Protein AF-A0A9W3THI1-F1 (afdb_monomer_lite)

Organism: Bacillus thuringiensis (NCBI:txid1428)

Sequence (96 aa):
MIRFLEKYVMPVAGKVAEQRHLQAIRDGIILTMPFLIIGSFFLIISALPIPGYNEFMAGLFGENWQRALGYPVSATFNIMALIAVFWNRLQAWRVL

Structure (mmCIF, N/CA/C/O backbone):
data_AF-A0A9W3THI1-F1
#
_entry.id   AF-A0A9W3THI1-F1
#
loop_
_atom_site.group_PDB
_atom_site.id
_atom_site.type_symbol
_atom_site.label_atom_id
_atom_site.label_alt_id
_atom_site.label_comp_id
_atom_site.label_asym_id
_atom_site.label_entity_id
_atom_site.label_seq_id
_atom_site.pdbx_PDB_ins_code
_atom_site.Cartn_x
_atom_site.Cartn_y
_atom_site.Cartn_z
_atom_site.occupancy
_atom_site.B_iso_or_equiv
_atom_site.auth_seq_id
_atom_site.auth_comp_id
_atom_site.auth_asym_id
_atom_site.auth_atom_id
_atom_site.pdbx_PDB_model_num
ATOM 1 N N . MET A 1 1 ? 2.759 24.256 28.572 1.00 64.75 1 MET A N 1
ATOM 2 C CA . MET A 1 1 ? 2.407 23.633 27.277 1.00 64.75 1 MET A CA 1
ATOM 3 C C . MET A 1 1 ? 2.103 22.139 27.428 1.00 64.75 1 MET A C 1
ATOM 5 O O . MET A 1 1 ? 0.949 21.766 27.294 1.00 64.75 1 MET A O 1
ATOM 9 N N . ILE A 1 2 ? 3.081 21.297 27.794 1.00 78.12 2 ILE A N 1
ATOM 10 C CA . ILE A 1 2 ? 2.930 19.822 27.837 1.00 78.12 2 ILE A CA 1
ATOM 11 C C . ILE A 1 2 ? 1.804 19.360 28.783 1.00 78.12 2 ILE A C 1
ATOM 13 O O . ILE A 1 2 ? 0.942 18.590 28.376 1.00 78.12 2 ILE A O 1
ATOM 17 N N . ARG A 1 3 ? 1.709 19.943 29.989 1.00 78.38 3 ARG A N 1
ATOM 18 C CA . ARG A 1 3 ? 0.645 19.633 30.970 1.00 78.38 3 ARG A CA 1
ATOM 19 C C . ARG A 1 3 ? -0.786 19.890 30.471 1.00 78.38 3 ARG A C 1
ATOM 21 O O . ARG A 1 3 ? -1.725 19.334 31.025 1.00 78.38 3 ARG A O 1
ATOM 28 N N . PHE A 1 4 ? -0.972 20.746 29.464 1.00 81.56 4 PHE A N 1
ATOM 29 C CA . PHE A 1 4 ? -2.292 21.019 28.887 1.00 81.56 4 PHE A CA 1
ATOM 30 C C . PHE A 1 4 ? -2.705 19.920 27.897 1.00 81.56 4 PHE A C 1
ATOM 32 O O . PHE A 1 4 ? -3.828 19.426 27.971 1.00 81.56 4 PHE A O 1
ATOM 39 N N . LEU A 1 5 ? -1.778 19.474 27.037 1.00 80.06 5 LEU A N 1
ATOM 40 C CA . LEU A 1 5 ? -1.995 18.320 26.156 1.00 80.06 5 LEU A CA 1
ATOM 41 C C . LEU A 1 5 ? -2.286 17.052 26.962 1.00 80.06 5 LEU A C 1
ATOM 43 O O . LEU A 1 5 ? -3.219 16.318 26.657 1.00 80.06 5 LEU A O 1
ATOM 47 N N . GLU A 1 6 ? -1.510 16.811 28.011 1.00 80.75 6 GLU A N 1
ATOM 48 C CA . GLU A 1 6 ? -1.631 15.599 28.818 1.00 80.75 6 GLU A CA 1
ATOM 49 C C . GLU A 1 6 ? -2.949 15.537 29.602 1.00 80.75 6 GLU A C 1
ATOM 51 O O . GLU A 1 6 ? -3.524 14.471 29.799 1.00 80.75 6 GLU A O 1
ATOM 56 N N . LYS A 1 7 ? -3.467 16.698 30.013 1.00 79.75 7 LYS A N 1
ATOM 57 C CA . LYS A 1 7 ? -4.689 16.782 30.813 1.00 79.75 7 LYS A CA 1
ATOM 58 C C . LYS A 1 7 ? -5.968 16.796 29.975 1.00 79.75 7 LYS A C 1
ATOM 60 O O . LYS A 1 7 ? -6.986 16.298 30.442 1.00 79.75 7 LYS A O 1
ATOM 65 N N . TYR A 1 8 ? -5.931 17.357 28.765 1.00 81.06 8 TYR A N 1
ATOM 66 C CA . TYR A 1 8 ? -7.132 17.536 27.936 1.00 81.06 8 TYR A CA 1
ATOM 67 C C . TYR A 1 8 ? -7.115 16.737 26.631 1.00 81.06 8 TYR A C 1
ATOM 69 O O . TYR A 1 8 ? -8.154 16.228 26.224 1.00 81.06 8 TYR A O 1
ATOM 77 N N . VAL A 1 9 ? -5.960 16.589 25.979 1.00 85.38 9 VAL A N 1
ATOM 78 C CA . VAL A 1 9 ? -5.857 15.945 24.657 1.00 85.38 9 VAL A CA 1
ATOM 79 C C . VAL A 1 9 ? -5.632 14.440 24.786 1.00 85.38 9 VAL A C 1
ATOM 81 O O . VAL A 1 9 ? -6.330 13.669 24.136 1.00 85.38 9 VAL A O 1
ATOM 84 N N . MET A 1 10 ? -4.730 14.005 25.670 1.00 86.75 10 MET A N 1
ATOM 85 C CA . MET A 1 10 ? -4.463 12.584 25.952 1.00 86.75 10 MET A CA 1
ATOM 86 C C . MET A 1 10 ? -5.716 11.762 26.315 1.00 86.75 10 MET A C 1
ATOM 88 O O . MET A 1 10 ? -5.929 10.728 25.683 1.00 86.75 10 MET A O 1
ATOM 92 N N . PRO A 1 11 ? -6.595 12.185 27.250 1.00 82.75 11 PRO A N 1
ATOM 93 C CA . PRO A 1 11 ? -7.778 11.389 27.592 1.00 82.75 11 PRO A CA 1
ATOM 94 C C . PRO A 1 11 ? -8.808 11.320 26.456 1.00 82.75 11 PRO A C 1
ATOM 96 O O . PRO A 1 11 ? -9.521 10.326 26.326 1.00 82.75 11 PRO A O 1
ATOM 99 N N . VAL A 1 12 ? -8.890 12.352 25.612 1.00 83.44 12 VAL A N 1
ATOM 100 C CA . VAL A 1 12 ? -9.785 12.363 24.444 1.00 83.44 12 VAL A CA 1
ATOM 101 C C . VAL A 1 12 ? -9.223 11.477 23.331 1.00 83.44 12 VAL A C 1
ATOM 103 O O . VAL A 1 12 ? -9.955 10.664 22.772 1.00 83.44 12 VAL A O 1
ATOM 106 N N . ALA A 1 13 ? -7.920 11.567 23.060 1.00 83.81 13 ALA A N 1
ATOM 107 C CA . ALA A 1 13 ? -7.231 10.717 22.095 1.00 83.81 13 ALA A CA 1
ATOM 108 C C . ALA A 1 13 ? -7.308 9.233 22.482 1.00 83.81 13 ALA A C 1
ATOM 110 O O . ALA A 1 13 ? -7.572 8.400 21.619 1.00 83.81 13 ALA A O 1
ATOM 111 N N . GLY A 1 14 ? -7.163 8.913 23.773 1.00 84.12 14 GLY A N 1
ATOM 112 C CA . GLY A 1 14 ? -7.337 7.555 24.294 1.00 84.12 14 GLY A CA 1
ATOM 113 C C . GLY A 1 14 ? -8.735 7.004 24.011 1.00 84.12 14 GLY A C 1
ATOM 114 O O . GLY A 1 14 ? -8.866 5.951 23.394 1.00 84.12 14 GLY A O 1
ATOM 115 N N . LYS A 1 15 ? -9.788 7.767 24.338 1.00 83.38 15 LYS A N 1
ATOM 116 C CA . LYS A 1 15 ? -11.178 7.363 24.055 1.00 83.38 15 LYS A CA 1
ATOM 117 C C . LYS A 1 15 ? -11.463 7.166 22.567 1.00 83.38 15 LYS A C 1
ATOM 119 O O . LYS A 1 15 ? -12.240 6.288 22.209 1.00 83.38 15 LYS A O 1
ATOM 124 N N . VAL A 1 16 ? -10.868 7.984 21.701 1.00 85.06 16 VAL A N 1
ATOM 125 C CA . VAL A 1 16 ? -11.009 7.859 20.241 1.00 85.06 16 VAL A CA 1
ATOM 126 C C . VAL A 1 16 ? -10.257 6.627 19.729 1.00 85.06 16 VAL A C 1
ATOM 128 O O . VAL A 1 16 ? -10.798 5.877 18.920 1.00 85.06 16 VAL A O 1
ATOM 131 N N . ALA A 1 17 ? -9.053 6.369 20.240 1.00 81.75 17 ALA A N 1
ATOM 132 C CA . ALA A 1 17 ? -8.256 5.195 19.890 1.00 81.75 17 ALA A CA 1
ATOM 133 C C . ALA A 1 17 ? -8.869 3.873 20.388 1.00 81.75 17 ALA A C 1
ATOM 135 O O . ALA A 1 17 ? -8.649 2.830 19.774 1.00 81.75 17 ALA A O 1
ATOM 136 N N . GLU A 1 18 ? -9.649 3.902 21.469 1.00 84.62 18 GLU A N 1
ATOM 137 C CA . GLU A 1 18 ? -10.379 2.743 22.002 1.00 84.62 18 GLU A CA 1
ATOM 138 C C . GLU A 1 18 ? -11.690 2.435 21.259 1.00 84.62 18 GLU A C 1
ATOM 140 O O . GLU A 1 18 ? -12.286 1.377 21.467 1.00 84.62 18 GLU A O 1
ATOM 145 N N . GLN A 1 19 ? -12.155 3.310 20.359 1.00 87.44 19 GLN A N 1
ATOM 146 C CA . GLN A 1 19 ? -13.364 3.033 19.583 1.00 87.44 19 GLN A CA 1
ATOM 147 C C . GLN A 1 19 ? -13.149 1.854 18.633 1.00 87.44 19 GLN A C 1
ATOM 149 O O . GLN A 1 19 ? -12.373 1.936 17.680 1.00 87.44 19 GLN A O 1
ATOM 154 N N . ARG A 1 20 ? -13.930 0.784 18.832 1.00 80.88 20 ARG A N 1
ATOM 155 C CA . ARG A 1 20 ? -13.875 -0.453 18.030 1.00 80.88 20 ARG A CA 1
ATOM 156 C C . ARG A 1 20 ? -13.927 -0.227 16.515 1.00 80.88 20 ARG A C 1
ATOM 158 O O . ARG A 1 20 ? -13.254 -0.921 15.764 1.00 80.88 20 ARG A O 1
ATOM 165 N N . HIS A 1 21 ? -14.693 0.768 16.064 1.00 82.81 21 HIS A N 1
ATOM 166 C CA . HIS A 1 21 ? -14.818 1.109 14.645 1.00 82.81 21 HIS A CA 1
ATOM 167 C C . HIS A 1 21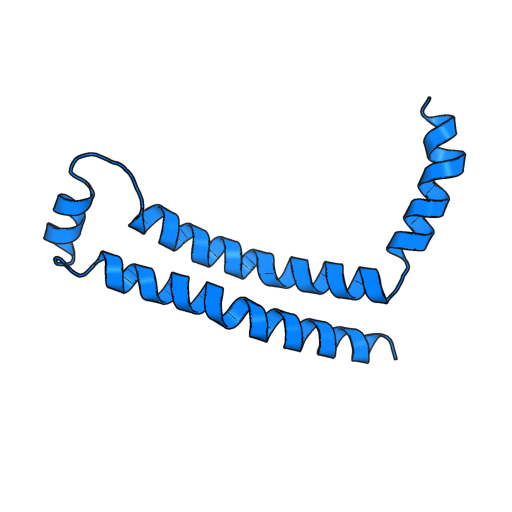 ? -13.525 1.715 14.093 1.00 82.81 21 HIS A C 1
ATOM 169 O O . HIS A 1 21 ? -13.092 1.367 12.998 1.00 82.81 21 HIS A O 1
ATOM 175 N N . LEU A 1 22 ? -12.881 2.591 14.868 1.00 84.06 22 LEU A N 1
ATOM 176 C CA . LEU A 1 22 ? -11.634 3.229 14.464 1.00 84.06 22 LEU A CA 1
ATOM 177 C C . LEU A 1 22 ? -10.467 2.238 14.503 1.00 84.06 22 LEU A C 1
ATOM 179 O O . LEU A 1 22 ? -9.627 2.248 13.606 1.00 84.06 22 LEU A O 1
ATOM 183 N N . GLN A 1 23 ? -10.454 1.341 15.493 1.00 83.50 23 GLN A N 1
ATOM 184 C CA . GLN A 1 23 ? -9.503 0.230 15.548 1.00 83.50 23 GLN A CA 1
ATOM 185 C C . GLN A 1 23 ? -9.643 -0.690 14.331 1.00 83.50 23 GLN A C 1
ATOM 187 O O . GLN A 1 23 ? -8.638 -1.035 13.717 1.00 83.50 23 GLN A O 1
ATOM 192 N N . ALA A 1 24 ? -10.873 -1.016 13.921 1.00 80.44 24 ALA A N 1
ATOM 193 C CA . ALA A 1 24 ? -11.099 -1.840 12.737 1.00 80.44 24 ALA A CA 1
ATOM 194 C C . ALA A 1 24 ? -10.593 -1.189 11.443 1.00 80.44 24 ALA A C 1
ATOM 196 O O . ALA A 1 24 ? -9.946 -1.858 10.639 1.00 80.44 24 ALA A O 1
ATOM 197 N N . ILE A 1 25 ? -10.816 0.117 11.269 1.00 82.69 25 ILE A N 1
ATOM 198 C CA . ILE A 1 25 ? -10.299 0.863 10.111 1.00 82.69 25 ILE A CA 1
ATOM 199 C C . ILE A 1 25 ? -8.768 0.910 10.135 1.00 82.69 25 ILE A C 1
ATOM 201 O O . ILE A 1 25 ? -8.132 0.674 9.109 1.00 82.69 25 ILE A O 1
ATOM 205 N N . ARG A 1 26 ? -8.165 1.193 11.297 1.00 84.62 26 ARG A N 1
ATOM 206 C CA . ARG A 1 26 ? -6.704 1.221 11.457 1.00 84.62 26 ARG A CA 1
ATOM 207 C C . ARG A 1 26 ? -6.084 -0.112 11.054 1.00 84.62 26 ARG A C 1
ATOM 209 O O . ARG A 1 26 ? -5.130 -0.124 10.278 1.00 84.62 26 ARG A O 1
ATOM 216 N N . ASP A 1 27 ? -6.632 -1.210 11.554 1.00 82.62 27 ASP A N 1
ATOM 217 C CA . ASP A 1 27 ? -6.121 -2.545 11.257 1.00 82.62 27 ASP A CA 1
ATOM 218 C C . ASP A 1 27 ? -6.316 -2.895 9.772 1.00 82.62 27 ASP A C 1
ATOM 220 O O . ASP A 1 27 ? -5.422 -3.478 9.159 1.00 82.62 27 ASP A O 1
ATOM 224 N N . GLY A 1 28 ? -7.420 -2.452 9.155 1.00 80.69 28 GLY A N 1
ATOM 225 C CA . GLY A 1 28 ? -7.628 -2.543 7.705 1.00 80.69 28 GLY A CA 1
ATOM 226 C C . GLY A 1 28 ? -6.592 -1.777 6.887 1.00 80.69 28 GLY A C 1
ATOM 227 O O . GLY A 1 28 ? -6.075 -2.309 5.906 1.00 80.69 28 GLY A O 1
ATOM 228 N N . ILE A 1 29 ? -6.216 -0.570 7.312 1.00 83.50 29 ILE A N 1
ATOM 229 C CA . ILE A 1 29 ? -5.161 0.213 6.651 1.00 83.50 29 ILE A CA 1
ATOM 230 C C . ILE A 1 29 ? -3.805 -0.490 6.780 1.00 83.50 29 ILE A C 1
ATOM 232 O O . ILE A 1 29 ? -3.075 -0.587 5.792 1.00 83.50 29 ILE A O 1
ATOM 236 N N . ILE A 1 30 ? -3.469 -1.027 7.957 1.00 86.56 30 ILE A N 1
ATOM 237 C CA . ILE A 1 30 ? -2.195 -1.734 8.178 1.00 86.56 30 ILE A CA 1
ATOM 238 C C . ILE A 1 30 ? -2.067 -2.939 7.237 1.00 86.56 30 ILE A C 1
ATOM 240 O O . ILE A 1 30 ? -0.992 -3.171 6.685 1.00 86.56 30 ILE A O 1
ATOM 244 N N . LEU A 1 31 ? -3.164 -3.653 6.973 1.00 84.00 31 LEU A N 1
ATOM 245 C CA . LEU A 1 31 ? -3.165 -4.774 6.034 1.00 84.00 31 LEU A CA 1
ATOM 246 C C . LEU A 1 31 ? -2.863 -4.345 4.584 1.00 84.00 31 LEU A C 1
ATOM 248 O O . LEU A 1 31 ? -2.297 -5.126 3.823 1.00 84.00 31 LEU A O 1
ATOM 252 N N . THR A 1 32 ? -3.199 -3.112 4.189 1.00 84.81 32 THR A N 1
ATOM 253 C CA . THR A 1 32 ? -2.919 -2.604 2.830 1.00 84.81 32 THR A CA 1
ATOM 254 C C . THR A 1 32 ? -1.465 -2.175 2.620 1.00 84.81 32 THR A C 1
ATOM 256 O O . THR A 1 32 ? -0.983 -2.191 1.488 1.00 84.81 32 THR A O 1
ATOM 259 N N . MET A 1 33 ? -0.734 -1.852 3.693 1.00 90.19 33 MET A N 1
ATOM 260 C CA . MET A 1 33 ? 0.665 -1.412 3.625 1.00 90.19 33 MET A CA 1
ATOM 261 C C . MET A 1 33 ? 1.594 -2.378 2.865 1.00 90.19 33 MET A C 1
ATOM 263 O O . MET A 1 33 ? 2.297 -1.910 1.969 1.00 90.19 33 MET A O 1
ATOM 267 N N . PRO A 1 34 ? 1.616 -3.702 3.128 1.00 86.75 34 PRO A N 1
ATOM 268 C CA . PRO A 1 34 ? 2.480 -4.618 2.380 1.00 86.75 34 PRO A CA 1
ATOM 269 C C . PRO A 1 34 ? 2.145 -4.671 0.883 1.00 86.75 34 PRO A C 1
ATOM 271 O O . PRO A 1 34 ? 3.053 -4.715 0.056 1.00 86.75 34 PRO A O 1
ATOM 274 N N . PHE A 1 35 ? 0.864 -4.602 0.510 1.00 86.00 35 PHE 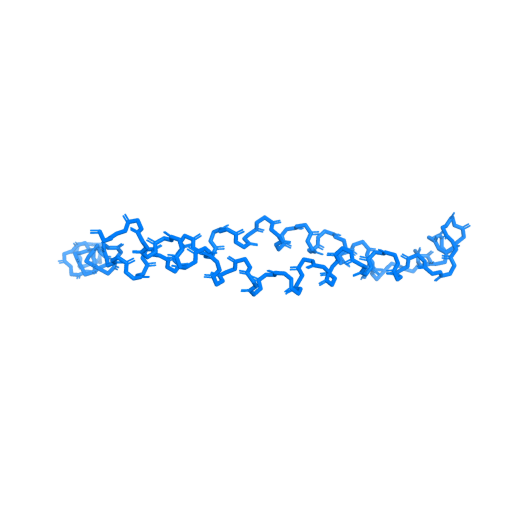A N 1
ATOM 275 C CA . PHE A 1 35 ? 0.452 -4.588 -0.898 1.00 86.00 35 PHE A CA 1
ATOM 276 C C . PHE A 1 35 ? 0.879 -3.304 -1.606 1.00 86.00 35 PHE A C 1
ATOM 278 O O . PHE A 1 35 ? 1.349 -3.363 -2.742 1.00 86.00 35 PHE A O 1
ATOM 285 N N . LEU A 1 36 ? 0.780 -2.160 -0.922 1.00 86.81 36 LEU A N 1
ATOM 286 C CA . LEU A 1 36 ? 1.274 -0.882 -1.430 1.00 86.81 36 LEU A CA 1
ATOM 287 C C . LEU A 1 36 ? 2.788 -0.903 -1.637 1.00 86.81 36 LEU A C 1
ATOM 289 O O . LEU A 1 36 ? 3.256 -0.405 -2.658 1.00 86.81 36 LEU A O 1
ATOM 293 N N . ILE A 1 37 ? 3.551 -1.500 -0.716 1.00 90.50 37 ILE A N 1
ATOM 294 C CA . ILE A 1 37 ? 5.009 -1.632 -0.850 1.00 90.50 37 ILE A CA 1
ATOM 295 C C . ILE A 1 37 ? 5.354 -2.465 -2.090 1.00 90.50 37 ILE A C 1
ATOM 297 O O . ILE A 1 37 ? 6.182 -2.047 -2.898 1.00 90.50 37 ILE A O 1
ATOM 301 N N . ILE A 1 38 ? 4.682 -3.604 -2.279 1.00 89.12 38 ILE A N 1
ATOM 302 C CA . ILE A 1 38 ? 4.907 -4.486 -3.431 1.00 89.12 38 ILE A CA 1
ATOM 303 C C . ILE A 1 38 ? 4.532 -3.777 -4.740 1.00 89.12 38 ILE A C 1
ATOM 305 O O . ILE A 1 38 ? 5.346 -3.725 -5.659 1.00 89.12 38 ILE A O 1
ATOM 309 N N . GLY A 1 39 ? 3.338 -3.185 -4.827 1.00 87.31 39 GLY A N 1
ATOM 310 C CA . GLY A 1 39 ? 2.896 -2.463 -6.023 1.00 87.31 39 GLY A CA 1
ATOM 311 C C . GLY A 1 39 ? 3.803 -1.278 -6.362 1.00 87.31 39 GLY A C 1
ATOM 312 O O . GLY A 1 39 ? 4.174 -1.089 -7.518 1.00 87.31 39 GLY A O 1
ATOM 313 N N . SER A 1 40 ? 4.233 -0.521 -5.349 1.00 89.12 40 SER A N 1
ATOM 314 C CA . SER A 1 40 ? 5.139 0.619 -5.534 1.00 89.12 40 SER A CA 1
ATOM 315 C C . SER A 1 40 ? 6.527 0.187 -6.000 1.00 89.12 40 SER A C 1
ATOM 317 O O . SER A 1 40 ? 7.121 0.873 -6.825 1.00 89.12 40 SER A O 1
ATOM 319 N N . PHE A 1 41 ? 7.041 -0.954 -5.532 1.00 91.00 41 PHE A N 1
ATOM 320 C CA . PHE A 1 41 ? 8.333 -1.478 -5.977 1.00 91.00 41 PHE A CA 1
ATOM 321 C C . PHE A 1 41 ? 8.348 -1.750 -7.489 1.00 91.00 41 PHE A C 1
ATOM 323 O O . PHE A 1 41 ? 9.227 -1.262 -8.200 1.00 91.00 41 PHE A O 1
ATOM 330 N N . PHE A 1 42 ? 7.337 -2.461 -7.999 1.00 88.62 42 PHE A N 1
ATOM 331 C CA . PHE A 1 42 ? 7.211 -2.733 -9.435 1.00 88.62 42 PHE A CA 1
ATOM 332 C C . PHE A 1 42 ? 6.934 -1.465 -10.251 1.00 88.62 42 PHE A C 1
ATOM 334 O O . PHE A 1 42 ? 7.463 -1.317 -11.354 1.00 88.62 42 PHE A O 1
ATOM 341 N N . LEU A 1 43 ? 6.156 -0.530 -9.700 1.00 88.62 43 LEU A N 1
ATOM 342 C CA . LEU A 1 43 ? 5.876 0.752 -10.342 1.00 88.62 43 LEU A CA 1
ATOM 343 C C . LEU A 1 43 ? 7.146 1.590 -10.501 1.00 88.62 43 LEU A C 1
ATOM 345 O O . LEU A 1 43 ? 7.384 2.113 -11.585 1.00 88.62 43 LEU A O 1
ATOM 349 N N . ILE A 1 44 ? 7.977 1.679 -9.459 1.00 89.75 44 ILE A N 1
ATOM 350 C CA . ILE A 1 44 ? 9.244 2.417 -9.513 1.00 89.75 44 ILE A CA 1
ATOM 351 C C . ILE A 1 44 ? 10.135 1.833 -10.606 1.00 89.75 44 ILE A C 1
ATOM 353 O O . ILE A 1 44 ? 10.604 2.585 -11.451 1.00 89.75 44 ILE A O 1
ATOM 357 N N . ILE A 1 45 ? 10.308 0.508 -10.647 1.00 86.44 45 ILE A N 1
ATOM 358 C CA . ILE A 1 45 ? 11.118 -0.156 -11.682 1.00 86.44 45 ILE A CA 1
ATOM 359 C C . ILE A 1 45 ? 10.577 0.152 -13.084 1.00 86.44 45 ILE A C 1
ATOM 361 O O . ILE A 1 45 ? 11.347 0.467 -13.985 1.00 86.44 45 ILE A O 1
ATOM 365 N N . SER A 1 46 ? 9.257 0.116 -13.279 1.00 84.94 46 SER A N 1
ATOM 366 C CA . SER A 1 46 ? 8.657 0.404 -14.586 1.00 84.94 46 SER A CA 1
ATOM 367 C C . SER A 1 46 ? 8.727 1.881 -14.992 1.00 84.94 46 SER A C 1
ATOM 369 O O . SER A 1 46 ? 8.651 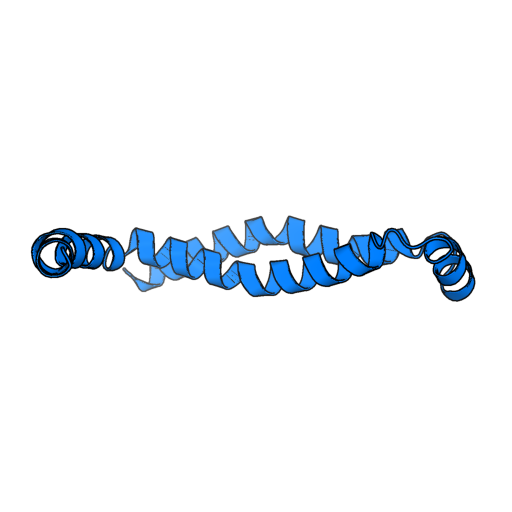2.170 -16.185 1.00 84.94 46 SER A O 1
ATOM 371 N N . ALA A 1 47 ? 8.812 2.807 -14.035 1.00 83.31 47 ALA A N 1
ATOM 372 C CA . ALA A 1 47 ? 8.672 4.247 -14.259 1.00 83.31 47 ALA A CA 1
ATOM 373 C C . ALA A 1 47 ? 9.958 5.045 -13.971 1.00 83.31 47 ALA A C 1
ATOM 375 O O . ALA A 1 47 ? 9.886 6.253 -13.747 1.00 83.31 47 ALA A O 1
ATOM 376 N N . LEU A 1 48 ? 11.131 4.400 -13.970 1.00 87.38 48 LEU A N 1
ATOM 377 C CA . LEU A 1 48 ? 12.420 5.070 -13.764 1.00 87.38 48 LEU A CA 1
ATOM 378 C C . LEU A 1 48 ? 12.737 6.045 -14.919 1.00 87.38 48 LEU A C 1
ATOM 380 O O . LEU A 1 48 ? 12.959 5.597 -16.048 1.00 87.38 48 LEU A O 1
ATOM 384 N N . PRO A 1 49 ? 12.831 7.369 -14.670 1.00 82.31 49 PRO A N 1
ATOM 385 C CA . PRO A 1 49 ? 13.116 8.361 -15.704 1.00 82.31 49 PRO A CA 1
ATOM 386 C C . PRO A 1 49 ? 14.631 8.490 -15.935 1.00 82.31 49 PRO A C 1
ATOM 388 O O . PRO A 1 49 ? 15.217 9.556 -15.751 1.00 82.31 49 PRO A O 1
ATOM 391 N N . ILE A 1 50 ? 15.285 7.384 -16.298 1.00 86.06 50 ILE A N 1
ATOM 392 C CA . ILE A 1 50 ? 16.720 7.348 -16.604 1.00 86.06 50 ILE A CA 1
ATOM 393 C C . ILE A 1 50 ? 16.894 7.283 -18.132 1.00 86.06 50 ILE A C 1
ATOM 395 O O . ILE A 1 50 ? 16.340 6.378 -18.765 1.00 86.06 50 ILE A O 1
ATOM 399 N N . PRO A 1 51 ? 17.665 8.199 -18.749 1.00 81.94 51 PRO A N 1
ATOM 400 C CA . PRO A 1 51 ? 17.960 8.145 -20.182 1.00 81.94 51 PRO A CA 1
ATOM 401 C C . PRO A 1 51 ? 18.591 6.796 -20.569 1.00 81.94 51 PRO A C 1
ATOM 403 O O . PRO A 1 51 ? 19.556 6.369 -19.941 1.00 81.94 51 PRO A O 1
ATOM 406 N N . GLY A 1 52 ? 18.034 6.106 -21.569 1.00 81.19 52 GLY A N 1
ATOM 407 C CA . GLY A 1 52 ? 18.528 4.804 -22.053 1.00 81.19 52 GLY A CA 1
ATOM 408 C C . GLY A 1 52 ? 18.125 3.574 -21.222 1.00 81.19 52 GLY A C 1
ATOM 409 O O . GLY A 1 52 ? 18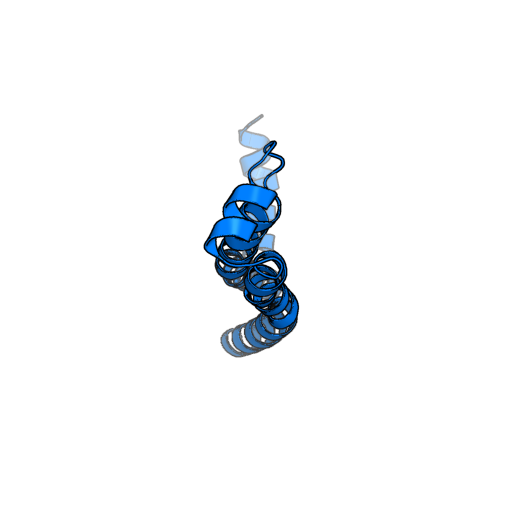.350 2.445 -21.652 1.00 81.19 52 GLY A O 1
ATOM 410 N N . TYR A 1 53 ? 17.476 3.743 -20.065 1.00 84.62 53 TYR A N 1
ATOM 411 C CA . TYR A 1 53 ? 17.027 2.612 -19.240 1.00 84.62 53 TYR A CA 1
ATOM 412 C C . TYR A 1 53 ? 15.924 1.788 -19.913 1.00 84.62 53 TYR A C 1
ATOM 414 O O . TYR A 1 53 ? 15.976 0.560 -19.911 1.00 84.62 53 TYR A O 1
ATOM 422 N N . ASN A 1 54 ? 14.952 2.462 -20.535 1.00 82.06 54 ASN A N 1
ATOM 423 C CA . ASN A 1 54 ? 13.856 1.790 -21.232 1.00 82.06 54 ASN A CA 1
ATOM 424 C C . ASN A 1 54 ? 14.350 0.962 -22.425 1.00 82.06 54 ASN A C 1
ATOM 426 O O . ASN A 1 54 ? 13.850 -0.135 -22.648 1.00 82.06 54 ASN A O 1
ATOM 430 N N . GLU A 1 55 ? 15.341 1.473 -23.156 1.00 83.94 55 GLU A N 1
ATOM 431 C CA . GLU A 1 55 ? 15.963 0.812 -24.310 1.00 83.94 55 GLU A CA 1
ATOM 432 C C . GLU A 1 55 ? 16.829 -0.371 -23.868 1.00 83.94 55 GLU A C 1
ATOM 434 O O . GLU A 1 55 ? 16.745 -1.447 -24.456 1.00 83.94 55 GLU A O 1
ATOM 439 N N . PHE A 1 56 ? 17.596 -0.216 -22.783 1.00 85.12 56 PHE A N 1
ATOM 440 C CA . PHE A 1 56 ? 18.361 -1.304 -22.173 1.00 85.12 56 PHE A CA 1
ATOM 441 C C . PHE A 1 56 ? 17.454 -2.447 -21.695 1.00 85.12 56 PHE A C 1
ATOM 443 O O . PHE A 1 56 ? 17.691 -3.613 -22.014 1.00 85.12 56 PHE A O 1
ATOM 450 N N . MET A 1 57 ? 16.379 -2.117 -20.977 1.00 82.94 57 MET A N 1
ATOM 451 C CA . MET A 1 57 ? 15.411 -3.109 -20.508 1.00 82.94 57 MET A CA 1
ATOM 452 C C . MET A 1 57 ? 14.635 -3.754 -21.661 1.00 82.94 57 MET A C 1
ATOM 454 O O . MET A 1 57 ? 14.423 -4.967 -21.643 1.00 82.94 57 MET A O 1
ATOM 458 N N . ALA A 1 58 ? 14.278 -2.990 -22.697 1.00 84.06 58 ALA A N 1
ATOM 459 C CA . ALA A 1 58 ? 13.664 -3.534 -23.906 1.00 84.06 58 ALA A CA 1
ATOM 460 C C . ALA A 1 58 ? 14.621 -4.448 -24.690 1.00 84.06 58 ALA A C 1
ATOM 462 O O . ALA A 1 58 ? 14.176 -5.443 -25.256 1.00 84.06 58 ALA A O 1
ATOM 463 N N . GLY A 1 59 ? 15.927 -4.169 -24.680 1.00 85.25 59 GLY A N 1
ATOM 464 C CA . GLY A 1 59 ? 16.942 -5.030 -25.289 1.00 85.25 59 GLY A CA 1
ATOM 465 C C . GLY A 1 59 ? 17.128 -6.372 -24.570 1.00 85.25 59 GLY A C 1
ATOM 466 O O . GLY A 1 59 ? 17.421 -7.372 -25.219 1.00 85.25 59 GLY A O 1
ATOM 467 N N . LEU A 1 60 ? 16.929 -6.415 -23.247 1.00 85.12 60 LEU A N 1
ATOM 468 C CA . LEU A 1 60 ? 17.052 -7.639 -22.443 1.00 85.12 60 LEU A CA 1
ATOM 469 C C . LEU A 1 60 ? 15.761 -8.469 -22.390 1.00 85.12 60 LEU A C 1
ATOM 471 O O . LEU A 1 60 ? 15.815 -9.696 -22.453 1.00 85.12 60 LEU A O 1
ATOM 475 N N . PHE A 1 61 ? 14.609 -7.809 -22.248 1.00 81.19 61 PHE A N 1
ATOM 476 C CA . PHE A 1 61 ? 13.321 -8.453 -21.955 1.00 81.19 61 PHE A CA 1
ATOM 477 C C . PHE A 1 61 ? 12.271 -8.284 -23.072 1.00 81.19 61 PHE A C 1
ATOM 479 O O . PHE A 1 61 ? 11.187 -8.863 -22.985 1.00 81.19 61 PHE A O 1
ATOM 486 N N . GLY A 1 62 ? 12.578 -7.522 -24.128 1.00 84.50 62 GLY A N 1
ATOM 487 C CA . GLY A 1 62 ? 11.680 -7.203 -25.245 1.00 84.50 62 GLY A CA 1
ATOM 488 C C . GLY A 1 62 ? 10.836 -5.942 -25.018 1.00 84.50 62 GLY A C 1
ATOM 489 O O . GLY A 1 62 ? 10.658 -5.494 -23.890 1.00 84.50 62 GLY A O 1
ATOM 490 N N . GLU A 1 63 ? 10.250 -5.380 -26.083 1.00 78.25 63 GLU A N 1
ATOM 491 C CA . GLU A 1 63 ? 9.466 -4.123 -26.037 1.00 78.25 63 GLU A CA 1
ATOM 492 C C . GLU A 1 63 ? 8.291 -4.137 -25.038 1.00 78.25 63 GLU A C 1
ATOM 494 O O . GLU A 1 63 ? 7.869 -3.092 -24.551 1.00 78.25 63 GLU A O 1
ATOM 499 N N . ASN A 1 64 ? 7.767 -5.316 -24.684 1.00 82.50 64 ASN A N 1
ATOM 500 C CA . ASN A 1 64 ? 6.615 -5.463 -23.787 1.00 82.50 64 ASN A CA 1
ATOM 501 C C . ASN A 1 64 ? 6.980 -5.613 -22.295 1.00 82.50 64 ASN A C 1
ATOM 503 O O . ASN A 1 64 ? 6.097 -5.908 -21.485 1.00 82.50 64 ASN A O 1
ATOM 507 N N . TRP A 1 65 ? 8.240 -5.406 -21.898 1.00 84.44 65 TRP A N 1
ATOM 508 C CA . TRP A 1 65 ? 8.683 -5.584 -20.507 1.00 84.44 65 TRP A CA 1
ATOM 509 C C . TRP A 1 65 ? 7.903 -4.713 -19.502 1.00 84.44 65 TRP A C 1
ATOM 511 O O . TRP A 1 65 ? 7.526 -5.188 -18.430 1.00 84.44 65 TRP A O 1
ATOM 521 N N . GLN A 1 66 ? 7.556 -3.475 -19.876 1.00 81.31 66 GLN A N 1
ATOM 522 C CA . GLN A 1 66 ? 6.751 -2.575 -19.036 1.00 81.31 66 GLN A CA 1
ATOM 523 C C . GLN A 1 66 ? 5.343 -3.125 -18.781 1.00 81.31 66 GLN A C 1
ATOM 525 O O . GLN A 1 66 ? 4.830 -3.025 -17.668 1.00 81.31 66 GLN A O 1
ATOM 530 N N . ARG A 1 67 ? 4.715 -3.772 -19.776 1.00 83.44 67 ARG A N 1
ATOM 531 C CA . ARG A 1 67 ? 3.403 -4.417 -19.586 1.00 83.44 67 ARG A CA 1
ATOM 532 C C . ARG A 1 67 ? 3.486 -5.570 -18.593 1.00 83.44 67 ARG A C 1
ATOM 534 O O . ARG A 1 67 ? 2.580 -5.724 -17.780 1.00 83.44 67 ARG A O 1
ATOM 541 N N . ALA A 1 68 ? 4.571 -6.344 -18.630 1.00 83.50 68 ALA A N 1
ATOM 542 C CA . ALA A 1 68 ? 4.782 -7.441 -17.692 1.00 83.50 68 ALA A CA 1
ATOM 543 C C . ALA A 1 68 ? 4.885 -6.940 -16.240 1.00 83.50 68 ALA A C 1
ATOM 545 O O . ALA A 1 68 ? 4.269 -7.525 -15.350 1.00 83.50 68 ALA A O 1
ATOM 546 N N . LEU A 1 69 ? 5.585 -5.823 -16.010 1.00 83.31 69 LEU A N 1
ATOM 547 C CA . LEU A 1 69 ? 5.658 -5.165 -14.697 1.00 83.31 69 LEU A CA 1
ATOM 548 C C . LEU A 1 69 ? 4.351 -4.466 -14.298 1.00 83.31 69 LEU A C 1
ATOM 550 O O . LEU A 1 69 ? 4.075 -4.302 -13.110 1.00 83.31 69 LEU A O 1
ATOM 554 N N . GLY A 1 70 ? 3.519 -4.106 -15.273 1.00 83.69 70 GLY A N 1
ATOM 555 C CA . GLY A 1 70 ? 2.174 -3.591 -15.044 1.00 83.69 70 GLY A CA 1
ATOM 556 C C . GLY A 1 70 ? 1.223 -4.620 -14.428 1.00 83.69 70 GLY A C 1
ATOM 557 O O . GLY A 1 70 ? 0.362 -4.230 -13.642 1.00 83.69 70 GLY A O 1
ATOM 558 N N . TYR A 1 71 ? 1.379 -5.924 -14.702 1.00 85.06 71 TYR A N 1
ATOM 559 C CA . TYR A 1 71 ? 0.468 -6.941 -14.154 1.00 85.06 71 TYR A CA 1
ATOM 560 C C . TYR A 1 71 ? 0.491 -7.015 -12.618 1.00 85.06 71 TYR A C 1
ATOM 562 O O . TYR A 1 71 ? -0.588 -6.940 -12.029 1.00 85.06 71 TYR A O 1
ATOM 570 N N . PRO A 1 72 ? 1.652 -7.099 -11.932 1.00 84.56 72 PRO A N 1
ATOM 571 C CA . PRO A 1 72 ? 1.704 -7.032 -10.470 1.00 84.56 72 PRO A CA 1
ATOM 572 C C . PRO A 1 72 ? 1.142 -5.727 -9.897 1.00 84.56 72 PRO A C 1
ATOM 574 O O . PRO A 1 72 ? 0.462 -5.748 -8.869 1.00 84.56 72 PRO A O 1
ATOM 577 N N . VAL A 1 73 ? 1.389 -4.592 -10.559 1.00 86.69 73 VAL A N 1
ATOM 578 C CA . VAL A 1 73 ? 0.880 -3.282 -10.122 1.00 86.69 73 VAL A CA 1
ATOM 579 C C . VAL A 1 73 ? -0.643 -3.261 -10.230 1.00 86.69 73 VAL A C 1
ATOM 581 O O . VAL A 1 73 ? -1.332 -3.065 -9.237 1.00 86.69 73 VAL A O 1
ATOM 584 N N . SER A 1 74 ? -1.216 -3.564 -11.391 1.00 85.69 74 SER A N 1
ATOM 585 C CA . SER A 1 74 ? -2.673 -3.622 -11.531 1.00 85.69 74 SER A CA 1
ATOM 586 C C . SER A 1 74 ? -3.303 -4.680 -10.625 1.00 85.69 74 SER A C 1
ATOM 588 O O . SER A 1 74 ? -4.352 -4.421 -10.044 1.00 85.69 74 SER A O 1
ATOM 590 N N . ALA A 1 75 ? -2.666 -5.840 -10.443 1.00 85.94 75 ALA A N 1
ATOM 591 C CA . ALA A 1 75 ? -3.148 -6.869 -9.529 1.00 85.94 75 ALA A CA 1
ATOM 592 C C . ALA A 1 75 ? -3.213 -6.344 -8.093 1.00 85.94 75 ALA A C 1
ATOM 594 O O . ALA A 1 75 ? -4.283 -6.394 -7.497 1.00 85.94 75 ALA A O 1
ATOM 595 N N . THR A 1 76 ? -2.119 -5.782 -7.564 1.00 85.25 76 THR A N 1
ATOM 596 C CA . THR A 1 76 ? -2.084 -5.210 -6.207 1.00 85.25 76 THR A CA 1
ATOM 597 C C . THR A 1 76 ? -3.124 -4.109 -6.040 1.00 85.25 76 THR A C 1
ATOM 599 O O . THR A 1 76 ? -3.926 -4.179 -5.113 1.00 85.25 76 THR A O 1
ATOM 602 N N . PHE A 1 77 ? -3.203 -3.152 -6.965 1.00 81.81 77 PHE A N 1
ATOM 603 C CA . PHE A 1 77 ? -4.146 -2.041 -6.851 1.00 81.81 77 PHE A CA 1
ATOM 604 C C . PHE A 1 77 ? -5.618 -2.459 -6.981 1.00 81.81 77 PHE A C 1
ATOM 606 O O . PHE A 1 77 ? -6.457 -1.960 -6.230 1.00 81.81 77 PHE A O 1
ATOM 613 N N . ASN A 1 78 ? -5.938 -3.411 -7.859 1.00 84.44 78 ASN A N 1
ATOM 614 C CA . ASN A 1 78 ? -7.312 -3.885 -8.043 1.00 84.44 78 ASN A CA 1
ATOM 615 C C . ASN A 1 78 ? -7.787 -4.772 -6.880 1.00 84.44 78 ASN A C 1
ATOM 617 O O . ASN A 1 78 ? -8.959 -4.711 -6.504 1.00 84.44 78 ASN A O 1
ATOM 621 N N . ILE A 1 79 ? -6.899 -5.573 -6.275 1.00 84.56 79 ILE A N 1
ATOM 622 C CA . ILE A 1 79 ? -7.264 -6.427 -5.131 1.00 84.56 79 ILE A CA 1
ATOM 623 C C . ILE A 1 79 ? -7.300 -5.667 -3.801 1.00 84.56 79 ILE A C 1
ATOM 625 O O . ILE A 1 79 ? -7.935 -6.150 -2.864 1.00 84.56 79 ILE A O 1
ATOM 629 N N . MET A 1 80 ? -6.679 -4.482 -3.697 1.00 81.75 80 MET A N 1
ATOM 630 C CA . MET A 1 80 ? -6.690 -3.677 -2.463 1.00 81.75 80 MET A CA 1
ATOM 631 C C . MET A 1 80 ? -8.110 -3.435 -1.936 1.00 81.75 80 MET A C 1
ATOM 633 O O . MET A 1 80 ? -8.345 -3.567 -0.737 1.00 81.75 80 MET A O 1
ATOM 637 N N . ALA A 1 81 ? -9.067 -3.130 -2.820 1.00 77.12 81 ALA A N 1
ATOM 638 C CA . ALA A 1 81 ? -10.455 -2.888 -2.425 1.00 77.12 81 ALA A CA 1
ATOM 639 C C . ALA A 1 81 ? -11.129 -4.153 -1.860 1.00 77.12 81 ALA A C 1
ATOM 641 O O . ALA A 1 81 ? -11.821 -4.088 -0.844 1.00 77.12 81 ALA A O 1
ATOM 642 N N . LEU A 1 82 ? -10.884 -5.316 -2.474 1.00 83.06 82 LEU A N 1
ATOM 643 C CA . LEU A 1 82 ? -11.413 -6.604 -2.010 1.00 83.06 82 LEU A CA 1
ATOM 644 C C . LEU A 1 82 ? -10.830 -6.993 -0.649 1.00 83.06 82 LEU A C 1
ATOM 646 O O . LEU A 1 82 ? -11.566 -7.388 0.256 1.00 83.06 82 LEU A O 1
ATOM 650 N N . ILE A 1 83 ? -9.518 -6.831 -0.493 1.00 80.31 83 ILE A N 1
ATOM 651 C CA . ILE A 1 83 ? -8.795 -7.125 0.744 1.00 80.31 83 ILE A CA 1
ATOM 652 C C . ILE A 1 83 ? -9.275 -6.214 1.880 1.00 80.31 83 ILE A C 1
ATOM 654 O O . ILE A 1 83 ? -9.552 -6.700 2.977 1.00 80.31 83 ILE A O 1
ATOM 658 N N . ALA A 1 84 ? -9.455 -4.918 1.612 1.00 76.44 84 ALA A N 1
ATOM 659 C CA . ALA A 1 84 ? -9.950 -3.962 2.597 1.00 76.44 84 ALA A CA 1
ATOM 660 C C . ALA A 1 84 ? -11.373 -4.302 3.074 1.00 76.44 84 ALA A C 1
ATOM 662 O O . ALA A 1 84 ? -11.641 -4.287 4.275 1.00 76.44 84 ALA A O 1
ATOM 663 N N . VAL A 1 85 ? -12.288 -4.654 2.162 1.00 81.62 85 VAL A N 1
ATOM 664 C CA . VAL A 1 85 ? -13.669 -5.029 2.520 1.00 81.62 85 VAL A CA 1
ATOM 665 C C . VAL A 1 85 ? -13.705 -6.335 3.311 1.00 81.62 85 VAL A C 1
ATOM 667 O O . VAL A 1 85 ? -14.378 -6.406 4.344 1.00 81.62 85 VAL A O 1
ATOM 670 N N . PHE A 1 86 ? -12.971 -7.354 2.859 1.00 83.56 86 PHE A N 1
ATOM 671 C CA . PHE A 1 86 ? -12.908 -8.642 3.546 1.00 83.56 86 PHE A CA 1
ATOM 672 C C . PHE A 1 86 ? -12.349 -8.489 4.964 1.00 83.56 86 PHE A C 1
ATOM 674 O O . PHE A 1 86 ? -12.925 -9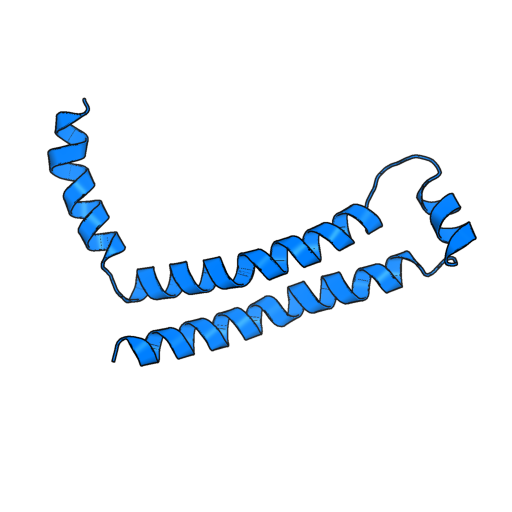.012 5.919 1.00 83.56 86 PHE A O 1
ATOM 681 N N . TRP A 1 87 ? -11.281 -7.707 5.121 1.00 74.81 87 TRP A N 1
ATOM 682 C CA . TRP A 1 87 ? -10.659 -7.474 6.419 1.00 74.81 87 TRP A CA 1
ATOM 683 C C . TRP A 1 87 ? -11.533 -6.650 7.363 1.00 74.81 87 TRP A C 1
ATOM 685 O O . TRP A 1 87 ? -11.732 -7.044 8.511 1.00 74.81 87 TRP A O 1
ATOM 695 N N . ASN A 1 88 ? -12.122 -5.551 6.880 1.00 72.75 88 ASN A N 1
ATOM 696 C CA . ASN A 1 88 ? -13.032 -4.729 7.681 1.00 72.75 88 ASN A CA 1
ATOM 697 C C . ASN A 1 88 ? -14.218 -5.558 8.199 1.00 72.75 88 ASN A C 1
ATOM 699 O O . ASN A 1 88 ? -14.624 -5.408 9.353 1.00 72.75 88 ASN A O 1
ATOM 703 N N . ARG A 1 89 ? -14.746 -6.477 7.373 1.00 75.81 89 ARG A N 1
ATOM 704 C CA . ARG A 1 89 ? -15.794 -7.419 7.783 1.00 75.81 89 ARG A CA 1
ATOM 705 C C . ARG A 1 89 ? -15.274 -8.397 8.839 1.00 75.81 89 ARG A C 1
ATOM 707 O O . ARG A 1 89 ? -15.925 -8.542 9.867 1.00 75.81 89 ARG A O 1
ATOM 714 N N . LEU A 1 90 ? -14.127 -9.043 8.616 1.00 74.81 90 LEU A N 1
ATOM 715 C CA . LEU A 1 90 ? -13.541 -10.026 9.539 1.00 74.81 90 LEU A CA 1
ATOM 716 C C . LEU A 1 90 ? -13.243 -9.417 10.917 1.00 74.81 90 LEU A C 1
ATOM 718 O O . LEU A 1 90 ? -13.532 -10.024 11.947 1.00 74.81 90 LEU A O 1
ATOM 722 N N . GLN A 1 91 ? -12.722 -8.192 10.939 1.00 67.88 91 GLN A N 1
ATOM 723 C CA . GLN A 1 91 ? -12.460 -7.478 12.178 1.00 67.88 91 GLN A CA 1
ATOM 724 C C . GLN A 1 91 ? -13.762 -7.113 12.903 1.00 67.88 91 GLN A C 1
ATOM 726 O O . GLN A 1 91 ? -13.822 -7.261 14.117 1.00 67.88 91 GLN A O 1
ATOM 731 N N . ALA A 1 92 ? -14.817 -6.704 12.189 1.00 64.38 92 ALA A N 1
ATOM 732 C CA . ALA A 1 92 ? -16.113 -6.408 12.804 1.00 64.38 92 ALA A CA 1
ATOM 733 C C . ALA A 1 92 ? -16.703 -7.622 13.547 1.00 64.38 92 ALA A C 1
ATOM 735 O O . ALA A 1 92 ? -17.246 -7.457 14.636 1.00 64.38 92 ALA A O 1
ATOM 736 N N . TRP A 1 93 ? -16.533 -8.838 13.012 1.00 61.41 93 TRP A N 1
ATOM 737 C CA . TRP A 1 93 ? -16.931 -10.082 13.690 1.00 61.41 93 TRP A CA 1
ATOM 738 C C . TRP A 1 93 ? -16.104 -10.387 14.939 1.00 61.41 93 TRP A C 1
ATOM 740 O O . TRP A 1 93 ? -16.604 -11.028 15.851 1.00 61.41 93 TRP A O 1
ATOM 750 N N . ARG A 1 94 ? -14.849 -9.931 14.997 1.00 61.47 94 ARG A N 1
ATOM 751 C CA . ARG A 1 94 ? -13.948 -10.165 16.135 1.00 61.47 94 ARG A CA 1
ATOM 752 C C . ARG A 1 94 ? -14.266 -9.282 17.350 1.00 61.47 94 ARG A C 1
ATOM 754 O O . ARG A 1 94 ? -13.638 -9.454 18.389 1.00 61.47 94 ARG A O 1
AT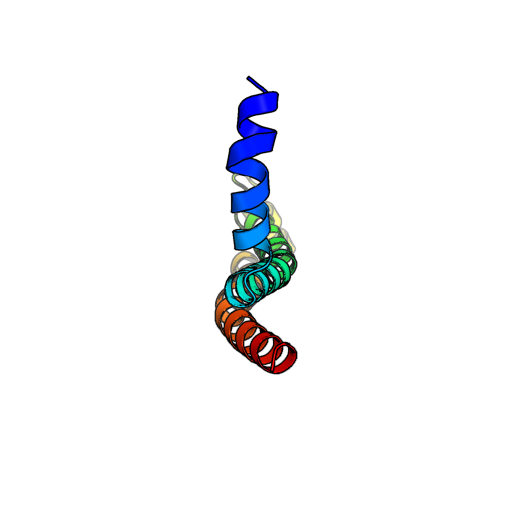OM 761 N N . VAL A 1 95 ? -15.179 -8.316 17.205 1.00 58.72 95 VAL A N 1
ATOM 762 C CA . VAL A 1 95 ? -15.574 -7.355 18.256 1.00 58.72 95 VAL A CA 1
ATOM 763 C C . VAL A 1 95 ? -17.066 -7.471 18.630 1.00 58.72 95 VAL A C 1
ATOM 765 O O . VAL A 1 95 ? -17.587 -6.627 19.367 1.00 58.72 95 VAL A O 1
ATOM 768 N N . LEU A 1 96 ? -17.754 -8.497 18.116 1.00 54.69 96 LEU A N 1
ATOM 769 C CA . LEU A 1 96 ? -19.076 -8.954 18.561 1.00 54.69 96 LEU A CA 1
ATOM 770 C C . LEU A 1 96 ? -18.906 -10.153 19.497 1.00 54.69 96 LEU A C 1
ATOM 772 O O . LEU A 1 96 ? -19.673 -10.208 20.480 1.00 54.69 96 LEU A O 1
#

Secondary structure (DSSP, 8-state):
-HHHIIIIIHHHHHHHHT-HHHHHHHHHHHHHHHHHHHHHHHHHHHT---TTHHHHHHHHH-TTHHHHHHHHHHHHHHHHHHHHHHHHHHHHHTT-

Foldseek 3Di:
DVVVCVVPVVVVVVVVCPPLLVVLLVVLVVVLVVLCVQLVVLVCQLPPPDPCSLVVCCVVPNNCVSVVSVVSNCVSVVCSVVSSVVSSVVSVVVVD

InterPro domains:
  IPR051088 Bacterial PTS System Sugar-Specific EIIC/EIIB [PTHR33989] (1-86)

Radius of gyration: 21.24 Å; chains: 1; bounding box: 38×34×57 Å

pLDDT: mean 81.93, std 6.63, range [54.69, 91.0]